Protein AF-A0AAW8AIS8-F1 (afdb_monomer)

Organism: Klebsiella pneumoniae (NCBI:txid573)

Nearest PDB structures (foldseek):
  2jcb-assembly2_B  TM=9.168E-01  e=1.764E-04  Bacillus anthracis str. Ames
  1wkc-assembly1_A  TM=9.052E-01  e=5.269E-04  Thermus thermophilus HB8
  1ydm-assembly1_C  TM=9.118E-01  e=6.041E-04  Bacillus subtilis
  1ydm-assembly1_A  TM=9.175E-01  e=9.105E-04  Bacillus subtilis
  1ydm-assembly1_B  TM=8.829E-01  e=2.912E-03  Bacillus subtilis

Radius of gyration: 11.17 Å; Cα contacts (8 Å, |Δi|>4): 79; chains: 1; bounding box: 27×23×23 Å

Solvent-accessible surface area (backbone atoms only — not comparable to full-atom values): 3818 Å² total; per-residue (Å²): 50,41,78,72,28,38,72,84,74,93,80,76,61,60,65,31,56,50,47,73,73,44,76,89,65,88,36,73,45,78,51,59,67,89,52,60,50,92,72,92,82,56,98,72,65,59,62,36,58,27,38,41,35,91,84,51,77,46,71,91

InterPro domains:
  IPR002698 5-formyltetrahydrofolate cyclo-ligase [PF01812] (1-54)
  IPR024185 5-formyltetrahydrofolate cyclo-ligase-like domain superfamily [G3DSA:3.40.50.10420] (1-60)
  IPR037171 NagB/RpiA transferase-like [SSF100950] (1-58)

pLDDT: mean 96.95, std 2.34, range [81.69, 98.62]

Secondary structure (DSSP, 8-state):
--TTS----SSS-HHHHHHHHSTT---EEE--GGG----PPPTTPPPPSEEE-SS-EE--

Structure (mmCIF, N/CA/C/O backbone):
data_AF-A0AAW8AIS8-F1
#
_entry.id   AF-A0AAW8AIS8-F1
#
loop_
_atom_site.group_PDB
_atom_site.id
_atom_site.type_symbol
_atom_site.label_atom_id
_atom_site.label_alt_id
_atom_site.label_comp_id
_atom_site.label_asym_id
_atom_site.label_entity_id
_atom_site.label_seq_id
_atom_site.pdbx_PDB_ins_code
_atom_site.Cartn_x
_atom_site.Cartn_y
_atom_site.Cartn_z
_atom_site.occupancy
_atom_site.B_iso_or_equiv
_atom_site.auth_seq_id
_atom_site.auth_comp_id
_atom_site.auth_asym_id
_atom_site.auth_atom_id
_atom_site.pdbx_PDB_model_num
ATOM 1 N N . PHE A 1 1 ? -4.655 4.192 -2.613 1.00 97.88 1 PHE A N 1
ATOM 2 C CA . PHE A 1 1 ? -4.489 2.725 -2.616 1.00 97.88 1 PHE A CA 1
ATOM 3 C C . PHE A 1 1 ? -5.607 2.117 -3.447 1.00 97.88 1 PHE A C 1
ATOM 5 O O . PHE A 1 1 ? -6.580 2.820 -3.699 1.00 97.88 1 PHE A O 1
ATOM 12 N N . THR A 1 2 ? -5.478 0.863 -3.869 1.00 98.12 2 THR A N 1
ATOM 13 C CA . THR A 1 2 ? -6.584 0.098 -4.466 1.00 98.12 2 THR A CA 1
ATOM 14 C C . THR A 1 2 ? -7.093 -0.949 -3.474 1.00 98.12 2 THR A C 1
ATOM 16 O O . THR A 1 2 ? -6.385 -1.288 -2.518 1.00 98.12 2 THR A O 1
ATOM 19 N N . ARG A 1 3 ? -8.311 -1.470 -3.675 1.00 96.88 3 ARG A N 1
ATOM 20 C CA . ARG A 1 3 ? -8.871 -2.506 -2.787 1.00 96.88 3 ARG A CA 1
ATOM 21 C C . ARG A 1 3 ? -8.113 -3.833 -2.882 1.00 96.88 3 ARG A C 1
ATOM 23 O O . ARG A 1 3 ? -8.145 -4.600 -1.932 1.00 96.88 3 ARG A O 1
ATOM 30 N N . GLU A 1 4 ? -7.361 -4.049 -3.959 1.00 97.62 4 GLU A N 1
ATOM 31 C CA . GLU A 1 4 ? -6.467 -5.197 -4.162 1.00 97.62 4 GLU A CA 1
ATOM 32 C C . GLU A 1 4 ? -5.130 -5.071 -3.396 1.00 97.62 4 GLU A C 1
ATOM 34 O O . GLU A 1 4 ? -4.240 -5.901 -3.555 1.00 97.62 4 GLU A O 1
ATOM 39 N N . GLY A 1 5 ? -4.952 -4.031 -2.572 1.00 97.50 5 GLY A N 1
ATOM 40 C CA . GLY A 1 5 ? -3.782 -3.880 -1.701 1.00 97.50 5 GLY A CA 1
ATOM 41 C C . GLY A 1 5 ? -2.631 -3.069 -2.301 1.00 97.50 5 GLY A C 1
ATOM 42 O O . GLY A 1 5 ? -1.598 -2.904 -1.647 1.00 97.50 5 GLY A O 1
ATOM 43 N N . PHE A 1 6 ? -2.777 -2.522 -3.511 1.00 97.94 6 PHE A N 1
ATOM 44 C CA . PHE A 1 6 ? -1.730 -1.710 -4.133 1.00 97.94 6 PHE A CA 1
ATOM 45 C C . PHE A 1 6 ? -1.709 -0.279 -3.593 1.00 97.94 6 PHE A C 1
ATOM 47 O O . PHE A 1 6 ? -2.731 0.306 -3.215 1.00 97.94 6 PHE A O 1
ATOM 54 N N . ARG A 1 7 ? -0.521 0.331 -3.588 1.00 96.94 7 ARG A N 1
ATOM 55 C CA . ARG A 1 7 ? -0.300 1.709 -3.128 1.00 96.94 7 ARG A CA 1
ATOM 56 C C . ARG A 1 7 ? 0.474 2.502 -4.175 1.00 96.94 7 ARG A C 1
ATOM 58 O O . ARG A 1 7 ? 1.395 1.977 -4.784 1.00 96.94 7 ARG A O 1
ATOM 65 N N . LEU A 1 8 ? 0.158 3.787 -4.295 1.00 96.44 8 LEU A N 1
ATOM 66 C CA . LEU A 1 8 ? 0.972 4.726 -5.058 1.00 96.44 8 LEU A CA 1
ATOM 67 C C . LEU A 1 8 ? 1.982 5.378 -4.106 1.00 96.44 8 LEU A C 1
ATOM 69 O O . LEU A 1 8 ? 1.595 6.067 -3.162 1.00 96.44 8 LEU A O 1
ATOM 73 N N . GLY A 1 9 ? 3.268 5.093 -4.306 1.00 93.75 9 GLY A N 1
ATOM 74 C CA . GLY A 1 9 ? 4.357 5.659 -3.507 1.00 93.75 9 GLY A CA 1
ATOM 75 C C . GLY A 1 9 ? 4.908 6.970 -4.075 1.00 93.75 9 GLY A C 1
ATOM 76 O O . GLY A 1 9 ? 4.398 7.523 -5.042 1.00 93.75 9 GLY A O 1
ATOM 77 N N . TYR A 1 10 ? 6.027 7.434 -3.515 1.00 95.94 10 TYR A N 1
ATOM 78 C CA . TYR A 1 10 ? 6.737 8.642 -3.971 1.00 95.94 10 TYR A CA 1
ATOM 79 C C . TYR A 1 10 ? 7.713 8.400 -5.145 1.00 95.94 10 TYR A C 1
ATOM 81 O O . TYR A 1 10 ? 8.586 9.222 -5.398 1.00 95.94 10 TYR A O 1
ATOM 89 N N . GLY A 1 11 ? 7.619 7.257 -5.835 1.00 94.44 11 GLY A N 1
ATOM 90 C CA . GLY A 1 11 ? 8.423 6.949 -7.030 1.00 94.44 11 GLY A CA 1
ATOM 91 C C . GLY A 1 11 ? 9.795 6.296 -6.797 1.00 94.44 11 GLY A C 1
ATOM 92 O O . GLY A 1 11 ? 10.497 6.003 -7.756 1.00 94.44 11 GLY A O 1
ATOM 93 N N . GLY A 1 12 ? 10.200 6.030 -5.549 1.00 96.19 12 GLY A N 1
ATOM 94 C CA . GLY A 1 12 ? 11.519 5.440 -5.246 1.00 96.19 12 GLY A CA 1
ATOM 95 C C . GLY A 1 12 ? 11.599 3.904 -5.234 1.00 96.19 12 GLY A C 1
ATOM 96 O O . GLY A 1 12 ? 12.687 3.362 -5.033 1.00 96.19 12 GLY A O 1
ATOM 97 N N . GLY A 1 13 ? 10.469 3.192 -5.349 1.00 96.44 13 GLY 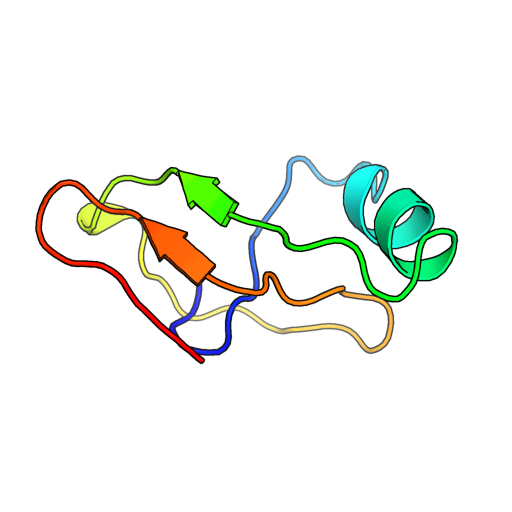A N 1
ATOM 98 C CA . GLY A 1 13 ? 10.409 1.716 -5.342 1.00 96.44 13 GLY A CA 1
ATOM 99 C C . GLY A 1 13 ? 11.015 1.034 -4.101 1.00 96.44 13 GLY A C 1
ATOM 100 O O . GLY A 1 13 ? 11.382 -0.140 -4.139 1.00 96.44 13 GLY A O 1
ATOM 101 N N . TYR A 1 14 ? 11.211 1.764 -2.996 1.00 97.38 14 TYR A N 1
ATOM 102 C CA . TYR A 1 14 ? 11.888 1.242 -1.802 1.00 97.38 14 TYR A CA 1
ATOM 103 C C . TYR A 1 14 ? 11.112 0.106 -1.145 1.00 97.38 14 TYR A C 1
ATOM 105 O O . TYR A 1 14 ? 11.692 -0.938 -0.857 1.00 97.38 14 TYR A O 1
ATOM 113 N N . PHE A 1 15 ? 9.813 0.305 -0.939 1.00 96.94 15 PHE A N 1
ATOM 114 C CA . PHE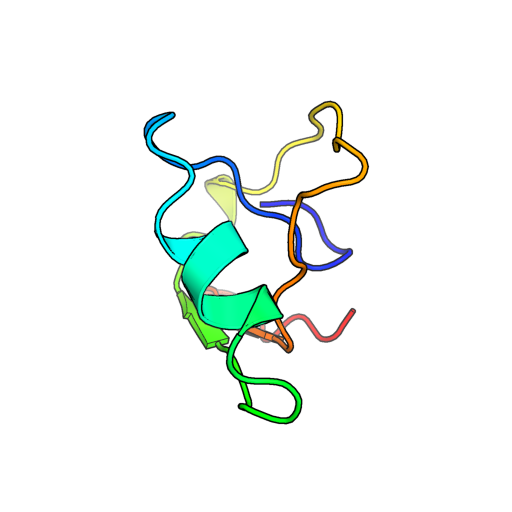 A 1 15 ? 8.963 -0.692 -0.303 1.00 96.94 15 PHE A CA 1
ATOM 115 C C . PHE A 1 15 ? 8.781 -1.927 -1.187 1.00 96.94 15 PHE A C 1
ATOM 117 O O . PHE A 1 15 ? 8.859 -3.026 -0.665 1.00 96.94 15 PHE A O 1
ATOM 124 N N . ASP A 1 16 ? 8.646 -1.783 -2.506 1.00 97.56 16 ASP A N 1
ATOM 125 C CA . ASP A 1 16 ? 8.460 -2.931 -3.405 1.00 97.56 16 ASP A CA 1
ATOM 126 C C . ASP A 1 16 ? 9.685 -3.848 -3.413 1.00 97.56 16 ASP A C 1
ATOM 128 O O . ASP A 1 16 ? 9.564 -5.055 -3.217 1.00 97.56 16 ASP A O 1
ATOM 132 N N . ARG A 1 17 ? 10.893 -3.274 -3.496 1.00 97.94 17 ARG A N 1
ATOM 133 C CA . ARG A 1 17 ? 12.136 -4.052 -3.360 1.00 97.94 17 ARG A CA 1
ATOM 134 C C . ARG A 1 17 ? 12.272 -4.698 -1.986 1.00 97.94 17 ARG A C 1
ATOM 136 O O . ARG A 1 17 ? 12.721 -5.836 -1.892 1.00 97.94 17 ARG A O 1
ATOM 143 N N . TRP A 1 18 ? 11.921 -3.974 -0.923 1.00 97.75 18 TRP A N 1
ATOM 144 C CA . TRP A 1 18 ? 12.018 -4.509 0.431 1.00 97.75 18 TRP A CA 1
ATOM 145 C C . TRP A 1 18 ? 11.039 -5.668 0.635 1.00 97.75 18 TRP A C 1
ATOM 147 O O . TRP A 1 18 ? 11.441 -6.711 1.135 1.00 97.75 18 TRP A O 1
ATOM 157 N N . LEU A 1 19 ? 9.792 -5.530 0.186 1.00 97.31 19 LEU A N 1
ATOM 158 C CA . LEU A 1 19 ? 8.760 -6.558 0.317 1.00 97.31 19 LEU A CA 1
ATOM 159 C C . LEU A 1 19 ? 9.065 -7.801 -0.512 1.00 97.31 19 LEU A C 1
ATOM 161 O O . LEU A 1 19 ? 8.947 -8.909 0.004 1.00 97.3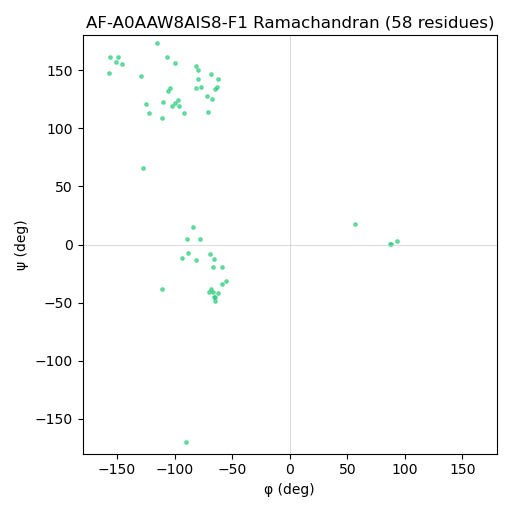1 19 LEU A O 1
ATOM 165 N N . ALA A 1 20 ? 9.559 -7.630 -1.739 1.00 97.25 20 ALA A N 1
ATOM 166 C CA . ALA A 1 20 ? 10.015 -8.750 -2.556 1.00 97.25 20 ALA A CA 1
ATOM 167 C C . ALA A 1 20 ? 11.146 -9.550 -1.876 1.00 97.25 20 ALA A C 1
ATOM 169 O O . ALA A 1 20 ? 11.218 -10.768 -2.016 1.00 97.25 20 ALA A O 1
ATOM 170 N N . ALA A 1 21 ? 12.016 -8.879 -1.110 1.00 98.00 21 ALA A N 1
ATOM 171 C CA . ALA A 1 21 ? 13.104 -9.515 -0.366 1.00 98.00 21 ALA A CA 1
ATOM 172 C C . ALA A 1 21 ? 12.674 -10.140 0.977 1.00 98.00 21 ALA A C 1
ATOM 174 O O . ALA A 1 21 ? 13.445 -10.903 1.557 1.00 98.00 21 ALA A O 1
ATOM 175 N N . HIS A 1 22 ? 11.471 -9.837 1.477 1.00 97.44 22 HIS A N 1
ATOM 176 C CA . HIS A 1 22 ? 10.969 -10.310 2.772 1.00 97.44 22 HIS A CA 1
ATOM 177 C C . HIS A 1 22 ? 9.592 -10.978 2.617 1.00 97.44 22 HIS A C 1
ATOM 179 O O . HIS A 1 22 ? 8.589 -10.473 3.138 1.00 97.44 22 HIS A O 1
ATOM 185 N N . PRO A 1 23 ? 9.518 -12.120 1.906 1.00 94.94 23 PRO A N 1
ATOM 186 C CA . PRO A 1 23 ? 8.263 -12.835 1.733 1.00 94.94 23 PRO A CA 1
ATOM 187 C C . PRO A 1 23 ? 7.714 -13.311 3.086 1.00 94.94 23 PRO A C 1
ATOM 189 O O . PRO A 1 23 ? 8.462 -13.738 3.965 1.00 94.94 23 PRO A O 1
ATOM 192 N N . GLY A 1 24 ? 6.391 -13.258 3.245 1.00 92.69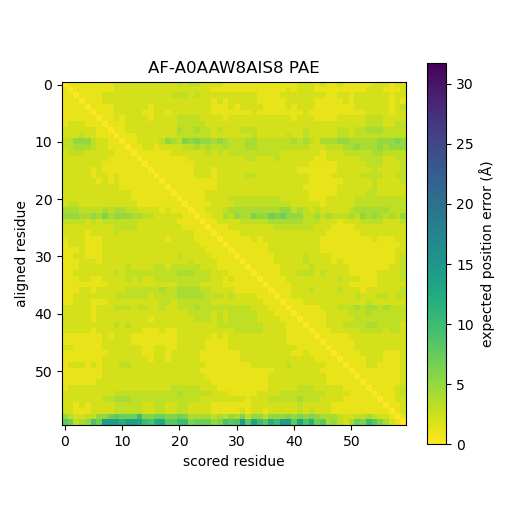 24 GLY A N 1
ATOM 193 C CA . GLY A 1 24 ? 5.699 -13.717 4.455 1.00 92.69 24 GLY A CA 1
ATOM 194 C C . GLY A 1 24 ? 5.576 -12.679 5.576 1.00 92.69 24 GLY A C 1
ATOM 195 O O . GLY A 1 24 ? 4.988 -12.984 6.612 1.00 92.69 24 GLY A O 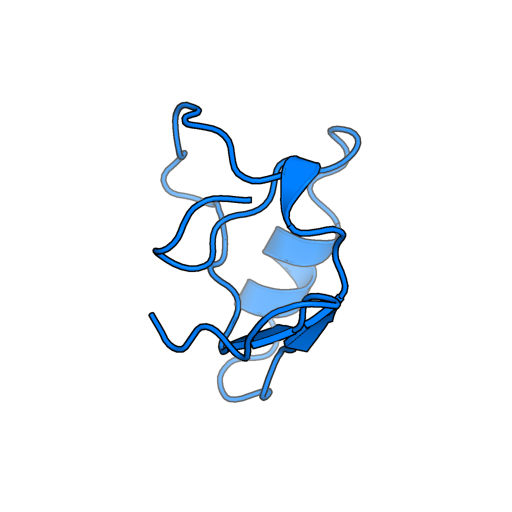1
ATOM 196 N N . VAL A 1 25 ? 6.077 -11.454 5.390 1.00 96.25 25 VAL A N 1
ATOM 197 C CA . VAL A 1 25 ? 5.801 -10.345 6.315 1.00 96.25 25 VAL A CA 1
ATOM 198 C C . VAL A 1 25 ? 4.355 -9.877 6.156 1.00 96.25 25 VAL A C 1
ATOM 200 O O . VAL A 1 25 ? 3.923 -9.521 5.061 1.00 96.25 25 VAL A O 1
ATOM 203 N N . THR A 1 26 ? 3.623 -9.805 7.269 1.00 96.75 26 THR A N 1
ATOM 204 C CA . THR A 1 26 ? 2.305 -9.162 7.307 1.00 96.75 26 THR A CA 1
ATOM 205 C C . THR A 1 26 ? 2.470 -7.654 7.179 1.00 96.75 26 THR A C 1
ATOM 207 O O . THR A 1 26 ? 3.009 -7.000 8.073 1.00 96.75 26 THR A O 1
ATOM 210 N N . THR A 1 27 ? 1.982 -7.088 6.080 1.00 97.31 27 THR A N 1
ATOM 211 C CA . THR A 1 27 ? 2.027 -5.646 5.834 1.00 97.31 27 THR A CA 1
ATOM 212 C C . THR A 1 27 ? 0.666 -5.005 6.010 1.00 97.31 27 THR A C 1
ATOM 214 O O . THR A 1 27 ? -0.334 -5.469 5.468 1.00 97.31 27 THR A O 1
ATOM 217 N N . ILE A 1 28 ? 0.633 -3.901 6.750 1.00 97.94 28 ILE A N 1
ATOM 218 C CA . ILE A 1 28 ? -0.585 -3.128 6.975 1.00 97.94 28 ILE A CA 1
ATOM 219 C C . ILE A 1 28 ? -0.333 -1.706 6.486 1.00 97.94 28 ILE A C 1
ATOM 221 O O . ILE A 1 28 ? 0.493 -0.985 7.046 1.00 97.94 28 ILE A O 1
ATOM 225 N N . GLY A 1 29 ? -1.033 -1.307 5.426 1.00 97.62 29 GLY A N 1
ATOM 226 C CA . GLY A 1 29 ? -1.084 0.086 4.998 1.00 97.62 29 GLY A CA 1
ATOM 227 C C . GLY A 1 29 ? -2.025 0.874 5.895 1.00 97.62 29 GLY A C 1
ATOM 228 O O . GLY A 1 29 ? -3.124 0.413 6.178 1.00 97.62 29 GLY A O 1
ATOM 229 N N . VAL A 1 30 ? -1.620 2.069 6.316 1.00 98.44 30 VAL A N 1
ATOM 230 C CA . VAL A 1 30 ? -2.503 3.012 7.012 1.00 98.44 30 VAL A CA 1
ATOM 231 C C . VAL A 1 30 ? -2.774 4.171 6.069 1.00 98.44 30 VAL A C 1
ATOM 233 O O . VAL A 1 30 ? -1.838 4.807 5.582 1.00 98.44 30 VAL A O 1
ATOM 236 N N . ALA A 1 31 ? -4.044 4.423 5.779 1.00 98.19 31 ALA A N 1
ATOM 237 C CA . ALA A 1 31 ? -4.450 5.448 4.830 1.00 98.19 31 ALA A CA 1
ATOM 238 C C . ALA A 1 31 ? -5.807 6.044 5.207 1.00 98.19 31 ALA A C 1
ATOM 240 O O . ALA A 1 31 ? -6.581 5.440 5.934 1.00 98.19 31 ALA A O 1
ATOM 241 N N . TR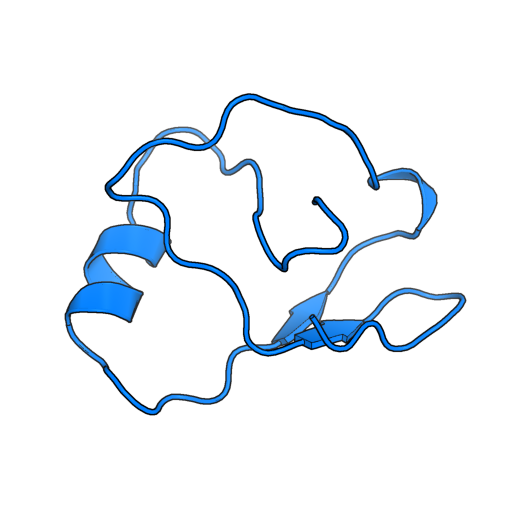P A 1 32 ? -6.123 7.220 4.675 1.00 98.50 32 TRP A N 1
ATOM 242 C CA . TRP A 1 32 ? -7.483 7.754 4.736 1.00 98.50 32 TRP A CA 1
ATOM 243 C C . TRP A 1 32 ? -8.346 7.103 3.660 1.00 98.50 32 TRP A C 1
ATOM 245 O O . TRP A 1 32 ? -7.874 6.926 2.536 1.00 98.50 32 TRP A O 1
ATOM 255 N N . SER A 1 33 ? -9.615 6.824 3.958 1.00 98.31 33 SER A N 1
ATOM 256 C CA . SER A 1 33 ? -10.563 6.245 2.993 1.00 98.31 33 SER A CA 1
ATOM 257 C C . SER A 1 33 ? -10.692 7.076 1.707 1.00 98.31 33 SER A C 1
ATOM 259 O O . SER A 1 33 ? -10.838 6.527 0.621 1.00 98.31 33 SER A O 1
ATOM 261 N N . ALA A 1 34 ? -10.534 8.401 1.801 1.00 98.31 34 ALA A N 1
ATOM 262 C CA . ALA A 1 34 ? -10.523 9.318 0.657 1.00 98.31 34 ALA A CA 1
ATOM 263 C C . ALA A 1 34 ? -9.331 9.119 -0.306 1.00 98.31 34 ALA A C 1
ATOM 265 O O . ALA A 1 34 ? -9.316 9.697 -1.387 1.00 98.31 34 ALA A O 1
ATOM 266 N N . GLY A 1 35 ? -8.319 8.342 0.091 1.00 97.56 35 GLY A N 1
ATOM 267 C CA . GLY A 1 35 ? -7.155 8.003 -0.726 1.00 97.56 35 GLY A CA 1
ATOM 268 C C . GLY A 1 35 ? -7.326 6.742 -1.578 1.00 97.56 35 GLY A C 1
ATOM 269 O O . GLY A 1 35 ? -6.349 6.308 -2.196 1.00 97.56 35 GLY A O 1
ATOM 270 N N . GLU A 1 36 ? -8.508 6.117 -1.588 1.00 98.12 36 GLU A N 1
ATOM 271 C CA . GLU A 1 36 ? -8.834 5.040 -2.528 1.00 98.12 36 GLU A CA 1
ATOM 272 C C . GLU A 1 36 ? -8.921 5.607 -3.955 1.00 98.12 36 GLU A C 1
ATOM 274 O O . GLU A 1 36 ? -9.631 6.579 -4.209 1.00 98.12 36 GLU A O 1
ATOM 279 N N . ALA A 1 37 ? -8.161 5.036 -4.888 1.00 98.00 37 ALA A N 1
ATOM 280 C CA . ALA A 1 37 ? -8.108 5.498 -6.272 1.00 98.00 37 ALA A CA 1
ATOM 281 C C . ALA A 1 37 ? -7.633 4.377 -7.197 1.00 98.00 37 ALA A C 1
ATOM 283 O O . ALA A 1 37 ? -6.784 3.577 -6.807 1.00 98.00 37 ALA A O 1
ATOM 284 N N . ALA A 1 38 ? -8.127 4.364 -8.436 1.00 97.31 38 ALA A N 1
ATOM 285 C CA . ALA A 1 38 ? -7.625 3.479 -9.481 1.00 97.31 38 ALA A CA 1
ATOM 286 C C . ALA A 1 38 ? -6.353 4.059 -10.118 1.00 97.31 38 ALA A C 1
ATOM 288 O O . ALA A 1 38 ? -6.298 5.244 -10.452 1.00 97.31 38 ALA A O 1
ATOM 289 N N . 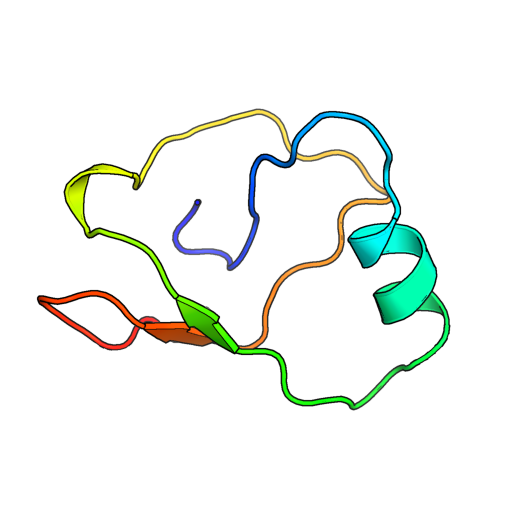PHE A 1 39 ? -5.343 3.217 -10.310 1.00 96.75 39 PHE A N 1
ATOM 290 C CA . PHE A 1 39 ? -4.099 3.549 -11.001 1.00 96.75 39 PHE A CA 1
ATOM 291 C C . PHE A 1 39 ? -3.517 2.287 -11.654 1.00 96.75 39 PHE A C 1
ATOM 293 O O . PHE A 1 39 ? -3.861 1.178 -11.237 1.00 96.75 39 PHE A O 1
ATOM 300 N N . PRO A 1 40 ? -2.678 2.427 -12.696 1.00 96.44 40 PRO A N 1
ATOM 301 C CA . PRO A 1 40 ? -1.999 1.283 -13.289 1.00 96.44 40 PRO A CA 1
ATOM 302 C C . PRO A 1 40 ? -1.053 0.639 -12.272 1.00 96.44 40 PRO A C 1
ATOM 304 O O . PRO A 1 40 ? -0.312 1.339 -11.586 1.00 96.44 40 PRO A O 1
ATOM 307 N N . VAL A 1 41 ? -1.092 -0.689 -12.206 1.00 96.94 41 VAL A N 1
ATOM 308 C CA . VAL A 1 41 ? -0.197 -1.515 -11.391 1.00 96.94 41 VAL A CA 1
ATOM 309 C C . VAL A 1 41 ? 0.838 -2.149 -12.309 1.00 96.94 41 VAL A C 1
ATOM 311 O O . VAL A 1 41 ? 0.497 -2.667 -13.376 1.00 96.94 41 VAL A O 1
ATOM 314 N N . GLU A 1 42 ? 2.098 -2.116 -11.899 1.00 96.69 42 GLU A N 1
ATOM 315 C CA . GLU A 1 42 ? 3.213 -2.683 -12.642 1.00 96.69 42 GLU A CA 1
ATOM 316 C C . GLU A 1 42 ? 3.613 -4.068 -12.105 1.00 96.69 42 GLU A C 1
ATOM 318 O O . GLU A 1 42 ? 3.389 -4.376 -10.936 1.00 96.69 42 GLU A O 1
ATOM 323 N N . PRO A 1 43 ? 4.263 -4.929 -12.917 1.00 96.94 43 PRO A N 1
ATOM 324 C CA . PRO A 1 43 ? 4.612 -6.295 -12.503 1.00 96.94 43 PRO A CA 1
ATOM 325 C C . PRO A 1 43 ? 5.510 -6.402 -11.264 1.00 96.94 43 PRO A C 1
ATOM 327 O O . PRO A 1 43 ? 5.619 -7.476 -10.677 1.00 96.94 43 PRO A O 1
ATOM 330 N N . HIS A 1 44 ? 6.208 -5.324 -10.910 1.00 95.50 44 HIS A N 1
ATOM 331 C CA . HIS A 1 44 ? 7.109 -5.292 -9.764 1.00 95.50 44 HIS A CA 1
ATOM 332 C C . HIS A 1 44 ? 6.443 -4.779 -8.480 1.00 95.50 44 HIS A C 1
ATOM 334 O O . HIS A 1 44 ? 7.034 -4.926 -7.405 1.00 95.50 44 HIS A O 1
ATOM 340 N N . ASP A 1 45 ? 5.242 -4.203 -8.572 1.00 97.62 45 ASP A N 1
ATOM 341 C CA . ASP A 1 45 ? 4.527 -3.655 -7.425 1.00 97.62 45 ASP A CA 1
ATOM 342 C C . ASP A 1 45 ? 4.149 -4.761 -6.442 1.00 97.62 45 ASP A C 1
ATOM 344 O O . ASP A 1 45 ? 3.630 -5.815 -6.814 1.00 97.62 45 ASP A O 1
ATOM 348 N N . GLN A 1 46 ? 4.399 -4.509 -5.159 1.00 97.31 46 GLN A N 1
ATOM 349 C CA . GLN A 1 46 ? 4.074 -5.450 -4.093 1.00 97.31 46 GLN A CA 1
ATOM 350 C C . GLN A 1 46 ? 2.806 -5.002 -3.368 1.00 97.31 46 GLN A C 1
ATOM 352 O O . GLN A 1 46 ? 2.770 -3.918 -2.768 1.00 97.31 46 GLN A O 1
ATOM 357 N N . ALA A 1 47 ? 1.779 -5.855 -3.405 1.00 97.00 47 ALA A N 1
ATOM 358 C CA . ALA A 1 47 ? 0.534 -5.652 -2.677 1.00 97.00 47 ALA A CA 1
ATOM 359 C C . ALA A 1 47 ? 0.748 -5.763 -1.160 1.00 97.00 47 ALA A C 1
ATOM 361 O O . ALA A 1 47 ? 1.581 -6.532 -0.673 1.00 97.00 47 ALA A O 1
ATOM 362 N N . LEU A 1 48 ? -0.018 -4.975 -0.410 1.00 97.38 48 LEU A N 1
ATOM 363 C CA . LEU A 1 48 ? -0.075 -5.052 1.044 1.00 97.38 48 LEU A CA 1
ATOM 364 C C . LEU A 1 48 ? -1.008 -6.184 1.488 1.00 97.38 48 LEU A C 1
ATOM 366 O O . LEU A 1 48 ? -1.956 -6.518 0.784 1.00 97.38 48 LEU A O 1
ATOM 370 N N . THR A 1 49 ? -0.783 -6.737 2.681 1.00 97.69 49 THR A N 1
ATOM 371 C CA . THR A 1 49 ? -1.662 -7.767 3.257 1.00 97.69 49 THR A CA 1
ATOM 372 C C . THR A 1 49 ? -3.012 -7.187 3.663 1.00 97.69 49 THR A C 1
ATOM 374 O O . THR A 1 49 ? -4.032 -7.838 3.482 1.00 97.69 49 THR A O 1
ATOM 377 N N . LEU A 1 50 ? -3.020 -5.986 4.246 1.00 98.00 50 LEU A N 1
ATOM 378 C CA . LEU A 1 50 ? -4.221 -5.296 4.714 1.00 98.00 50 LEU A CA 1
ATOM 379 C C . LEU A 1 50 ? -4.078 -3.785 4.522 1.00 98.00 50 LEU A C 1
ATOM 381 O O . LEU A 1 50 ? -2.969 -3.243 4.552 1.00 98.00 50 LEU A O 1
ATOM 385 N N . ILE A 1 51 ? -5.210 -3.092 4.420 1.00 98.44 51 ILE A N 1
ATOM 386 C CA . ILE A 1 51 ? -5.266 -1.629 4.489 1.00 98.44 51 ILE A CA 1
ATOM 387 C C . ILE A 1 51 ? -6.242 -1.220 5.587 1.00 98.44 51 ILE A C 1
ATOM 389 O O . ILE A 1 51 ? -7.420 -1.566 5.552 1.00 98.44 51 ILE A O 1
ATOM 393 N N . LEU A 1 52 ? -5.746 -0.471 6.566 1.00 98.62 52 LEU A N 1
ATOM 394 C CA . LEU A 1 52 ? -6.542 0.132 7.622 1.00 98.62 52 LEU A CA 1
ATOM 395 C C . LEU A 1 52 ? -6.856 1.583 7.260 1.00 98.62 52 LEU A C 1
ATOM 397 O O . LEU A 1 52 ? -5.949 2.394 7.050 1.00 98.62 52 LEU A O 1
ATOM 401 N N . THR A 1 53 ? -8.147 1.900 7.243 1.00 98.62 53 THR A N 1
ATOM 402 C CA . THR A 1 53 ? -8.649 3.269 7.119 1.00 98.62 53 THR A CA 1
ATOM 403 C C . THR A 1 53 ? -9.390 3.699 8.374 1.00 98.62 53 THR A C 1
ATOM 405 O O . THR A 1 53 ? -9.643 2.897 9.271 1.00 98.62 53 THR A O 1
ATOM 408 N N . GLU A 1 54 ? -9.786 4.968 8.441 1.00 98.62 54 GLU A N 1
ATOM 409 C CA . GLU A 1 54 ? -10.640 5.468 9.517 1.00 98.62 54 GLU A CA 1
ATOM 410 C C . GLU A 1 54 ? -12.079 4.921 9.463 1.00 98.62 54 GLU A C 1
ATOM 412 O O . GLU A 1 54 ? -12.850 5.162 10.390 1.00 98.62 54 GLU A O 1
ATOM 417 N N . ARG A 1 55 ? -12.454 4.208 8.388 1.00 98.44 55 ARG A N 1
ATOM 418 C CA . ARG A 1 55 ? -13.806 3.664 8.170 1.00 98.44 55 ARG A CA 1
ATOM 419 C C . ARG A 1 55 ? -13.882 2.146 8.260 1.00 98.44 55 ARG A C 1
ATOM 421 O O . ARG A 1 55 ? -14.874 1.622 8.754 1.00 98.44 55 ARG A O 1
ATOM 428 N N . GLU A 1 56 ? -12.875 1.445 7.752 1.00 98.25 56 GLU A N 1
ATOM 429 C CA . GLU A 1 56 ? -12.878 -0.016 7.641 1.00 98.25 56 GLU A CA 1
ATOM 430 C C . GLU A 1 56 ? -11.459 -0.603 7.580 1.00 98.25 56 GLU A C 1
ATOM 432 O O . GLU A 1 56 ?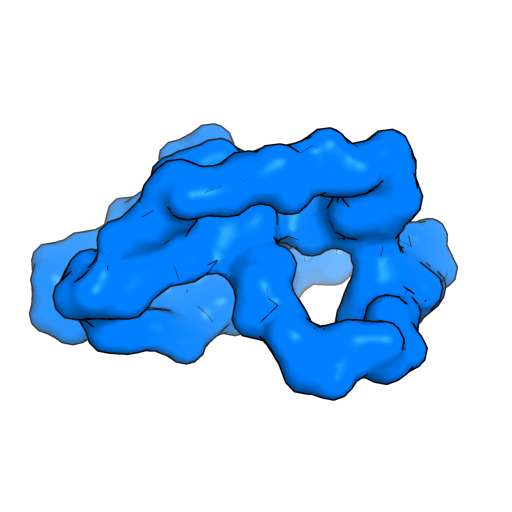 -10.486 0.090 7.258 1.00 98.25 56 GLU A O 1
ATOM 437 N N . LEU A 1 57 ? -11.373 -1.907 7.863 1.00 98.31 57 LEU A N 1
ATOM 438 C CA . LEU A 1 57 ? -10.225 -2.750 7.546 1.00 98.31 57 LEU A CA 1
ATOM 439 C C . LEU A 1 57 ? -10.505 -3.478 6.225 1.00 98.31 57 LEU A C 1
ATOM 441 O O . LEU A 1 57 ? -11.455 -4.252 6.137 1.00 98.31 57 LEU A O 1
ATOM 445 N N . ILE A 1 58 ? -9.664 -3.245 5.223 1.00 98.00 58 ILE A N 1
ATOM 446 C CA . ILE A 1 58 ? -9.766 -3.839 3.889 1.00 98.00 58 ILE A CA 1
ATOM 447 C C . ILE A 1 58 ? -8.787 -5.016 3.812 1.00 98.00 58 ILE A C 1
ATOM 449 O O . ILE A 1 58 ? -7.584 -4.833 4.023 1.00 98.00 58 ILE A O 1
ATOM 453 N N . ALA A 1 59 ? -9.314 -6.206 3.515 1.00 93.75 59 ALA A N 1
ATOM 454 C CA . ALA A 1 59 ? -8.552 -7.421 3.236 1.00 93.75 59 ALA A CA 1
ATOM 455 C C . ALA A 1 59 ? -8.712 -7.784 1.744 1.00 93.75 59 ALA A C 1
ATOM 457 O O . ALA A 1 59 ? -9.831 -8.141 1.360 1.00 93.75 59 ALA A O 1
ATOM 458 N N . PRO A 1 60 ? -7.655 -7.617 0.923 1.00 81.69 60 PRO A N 1
ATOM 459 C CA . PRO A 1 60 ? -7.630 -8.007 -0.489 1.00 81.69 60 PRO A CA 1
ATOM 460 C C . PRO A 1 60 ? -7.882 -9.500 -0.732 1.00 81.69 60 PRO A 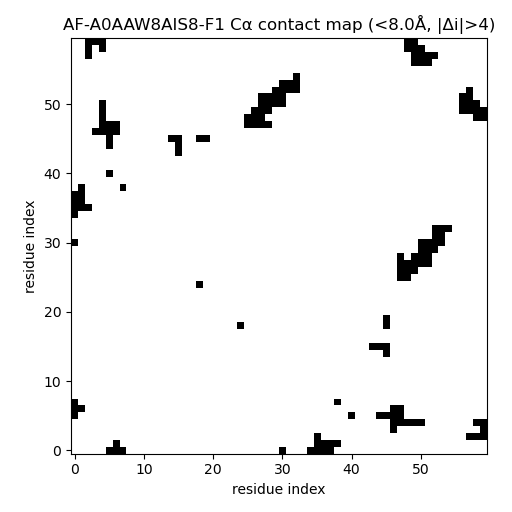C 1
ATOM 462 O O . PRO A 1 60 ? -7.512 -10.319 0.143 1.00 81.69 60 PRO A O 1
#

Sequence (60 aa):
FTREGFRLGYGGGYFDRWLAAHPGVTTIGVAWSAGEAAFPVEPHDQALTLILTERELIAP

Foldseek 3Di:
DELQQFDDDPPPCPVLVVPVVPDPDQFEAEDAPVRHDDDDDDPSTDGHQWYDHPVDIRGD

Mean predicted aligned error: 2.07 Å